Protein AF-R9M121-F1 (afdb_monomer_lite)

Secondary structure (DSSP, 8-state):
-TTGGG-SHHHHHHHHHHHHHTTTB-TTT--BS-SSPPEEEES-TTS-HHHHTSGGGEEEE-HHHHHHHH-TTS--TTS-HHHHHHHHHHHHHH---TTHHHHHHHHHTS--

Structure (mmCIF, N/CA/C/O backbone):
data_AF-R9M121-F1
#
_entry.id   AF-R9M121-F1
#
loop_
_atom_site.group_PDB
_atom_site.id
_atom_site.type_symbol
_atom_site.label_atom_id
_atom_site.label_alt_id
_atom_site.label_comp_id
_atom_site.label_asym_id
_atom_site.label_entity_id
_atom_site.label_seq_id
_atom_site.pdbx_PDB_ins_code
_atom_site.Cartn_x
_atom_site.Cartn_y
_atom_site.Cartn_z
_atom_site.occupancy
_atom_site.B_iso_or_equiv
_atom_site.auth_seq_id
_atom_site.auth_comp_id
_atom_site.auth_asym_id
_atom_site.auth_atom_id
_atom_site.pdbx_PDB_model_num
ATOM 1 N N . GLY A 1 1 ? 16.659 2.895 2.669 1.00 56.56 1 GLY A N 1
ATOM 2 C CA . GLY A 1 1 ? 15.662 2.085 3.402 1.00 56.56 1 GLY A CA 1
ATOM 3 C C . GLY A 1 1 ? 15.790 0.610 3.051 1.00 56.56 1 GLY A C 1
ATOM 4 O O . GLY A 1 1 ? 16.483 0.282 2.093 1.00 56.56 1 GLY A O 1
ATOM 5 N N . LYS A 1 2 ? 15.108 -0.272 3.801 1.00 68.50 2 LYS A N 1
ATOM 6 C CA . LYS A 1 2 ? 15.176 -1.752 3.700 1.00 68.50 2 LYS A CA 1
ATOM 7 C C . LYS A 1 2 ? 15.057 -2.314 2.268 1.00 68.50 2 LYS A C 1
ATOM 9 O O . LYS A 1 2 ? 15.649 -3.340 1.967 1.00 68.50 2 LYS A O 1
ATOM 14 N N . TRP A 1 3 ? 14.349 -1.617 1.374 1.00 77.19 3 TRP A N 1
ATOM 15 C CA . TRP A 1 3 ? 14.051 -2.067 0.005 1.00 77.19 3 TRP A CA 1
ATOM 16 C C . TRP A 1 3 ? 14.804 -1.315 -1.103 1.00 77.19 3 TRP A C 1
ATOM 18 O O . TRP A 1 3 ? 14.377 -1.354 -2.253 1.00 77.19 3 TRP A O 1
ATOM 28 N N . ASN A 1 4 ? 15.907 -0.620 -0.792 1.00 79.38 4 ASN A N 1
ATOM 29 C CA . ASN A 1 4 ? 16.616 0.218 -1.773 1.00 79.38 4 ASN A CA 1
ATOM 30 C C . ASN A 1 4 ? 16.998 -0.535 -3.059 1.00 79.38 4 ASN A C 1
ATOM 32 O O . ASN A 1 4 ? 16.799 0.001 -4.142 1.00 79.38 4 ASN A O 1
ATOM 36 N N . LYS A 1 5 ? 17.449 -1.794 -2.958 1.00 85.12 5 LYS A N 1
ATOM 37 C CA . LYS A 1 5 ? 17.796 -2.626 -4.128 1.00 85.12 5 LYS A CA 1
ATOM 38 C C . LYS A 1 5 ? 16.602 -2.920 -5.049 1.00 85.12 5 LYS A C 1
ATOM 40 O O . LYS A 1 5 ? 16.793 -3.186 -6.228 1.00 85.12 5 LYS A O 1
ATOM 45 N N . LEU A 1 6 ? 15.375 -2.871 -4.523 1.00 89.19 6 LEU A N 1
ATOM 46 C CA . LEU A 1 6 ? 14.151 -3.108 -5.292 1.00 89.19 6 LEU A CA 1
ATOM 47 C C . LEU A 1 6 ? 13.573 -1.826 -5.898 1.00 89.19 6 LEU A C 1
ATOM 49 O O . LEU A 1 6 ? 12.669 -1.908 -6.726 1.00 89.19 6 LEU A O 1
ATOM 53 N N . ASN A 1 7 ? 14.057 -0.645 -5.510 1.00 91.75 7 ASN A N 1
ATOM 54 C CA . ASN A 1 7 ? 13.588 0.638 -6.037 1.00 91.75 7 ASN A CA 1
ATOM 55 C C . ASN A 1 7 ? 14.258 0.949 -7.385 1.00 91.75 7 ASN A C 1
ATOM 57 O O . ASN A 1 7 ? 14.956 1.945 -7.533 1.00 91.75 7 ASN A O 1
ATOM 61 N N . ASN A 1 8 ? 14.059 0.055 -8.350 1.00 94.38 8 ASN A N 1
ATOM 62 C CA . ASN A 1 8 ? 14.585 0.159 -9.706 1.00 94.38 8 ASN A CA 1
ATOM 63 C C . ASN A 1 8 ? 13.614 0.903 -10.641 1.00 94.38 8 ASN A C 1
ATOM 65 O O . ASN A 1 8 ? 12.528 1.320 -10.232 1.00 94.38 8 ASN A O 1
ATOM 69 N N . PHE A 1 9 ? 13.998 1.040 -11.913 1.00 96.12 9 PHE A N 1
ATOM 70 C CA . PHE A 1 9 ? 13.184 1.698 -12.938 1.00 96.12 9 PHE A CA 1
ATOM 71 C C . PHE A 1 9 ? 11.761 1.124 -13.032 1.00 96.12 9 PHE A C 1
ATOM 73 O O . PHE A 1 9 ? 10.795 1.885 -13.021 1.00 96.12 9 PHE A O 1
ATOM 80 N N . GLU A 1 10 ? 11.618 -0.209 -13.038 1.00 96.75 10 GLU A N 1
ATOM 81 C CA . GLU A 1 10 ? 10.303 -0.861 -13.086 1.00 96.75 10 GLU A CA 1
ATOM 82 C C . GLU A 1 10 ? 9.427 -0.439 -11.902 1.00 96.75 10 GLU A C 1
ATOM 84 O O . GLU A 1 10 ? 8.262 -0.099 -12.098 1.00 96.75 10 GLU A O 1
ATOM 89 N N . PHE A 1 11 ? 9.983 -0.402 -10.684 1.00 96.75 11 PHE A N 1
ATOM 90 C CA . PHE A 1 11 ? 9.241 0.088 -9.527 1.00 96.75 11 PHE A CA 1
ATOM 91 C C . PHE A 1 11 ? 8.774 1.522 -9.745 1.00 96.75 11 PHE A C 1
ATOM 93 O O . PHE A 1 11 ? 7.593 1.789 -9.570 1.00 96.75 11 PHE A O 1
ATOM 100 N N . ILE A 1 12 ? 9.668 2.435 -10.137 1.00 96.12 12 ILE A N 1
ATOM 101 C CA . ILE A 1 12 ? 9.337 3.857 -10.291 1.00 96.12 12 ILE A CA 1
ATOM 102 C C . ILE A 1 12 ? 8.222 4.066 -11.322 1.00 96.12 12 ILE A C 1
ATOM 104 O O . ILE A 1 12 ? 7.250 4.754 -11.009 1.00 96.12 12 ILE A O 1
AT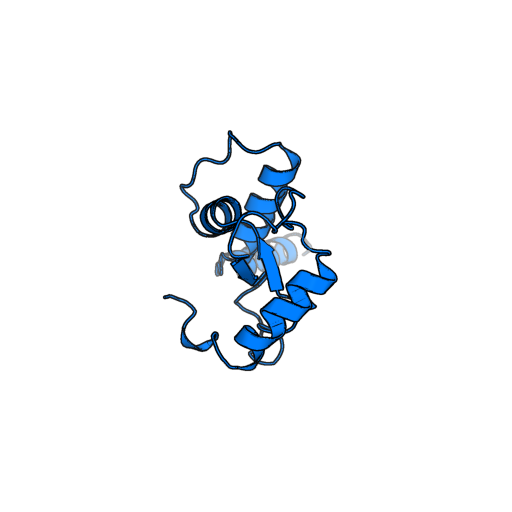OM 108 N N . MET A 1 13 ? 8.304 3.417 -12.485 1.00 97.06 13 MET A N 1
ATOM 109 C CA . MET A 1 13 ? 7.295 3.541 -13.542 1.00 97.06 13 MET A CA 1
ATOM 110 C C . MET A 1 13 ? 5.962 2.889 -13.157 1.00 97.06 13 MET A C 1
ATOM 112 O O . MET A 1 13 ? 4.895 3.483 -13.331 1.00 97.06 13 MET A O 1
ATOM 116 N N . ASN A 1 14 ? 5.996 1.698 -12.550 1.00 98.38 14 ASN A N 1
ATOM 117 C CA . ASN A 1 14 ? 4.783 0.959 -12.193 1.00 98.38 14 ASN A CA 1
ATOM 118 C C . ASN A 1 14 ? 3.965 1.598 -11.067 1.00 98.38 14 ASN A C 1
ATOM 120 O O . ASN A 1 14 ? 2.805 1.226 -10.886 1.00 98.38 14 ASN A O 1
ATOM 124 N N . ARG A 1 15 ? 4.498 2.601 -10.357 1.00 97.44 15 ARG A N 1
ATOM 125 C CA . ARG A 1 15 ? 3.733 3.393 -9.377 1.00 97.44 15 ARG A CA 1
ATOM 126 C C . ARG A 1 15 ? 2.552 4.120 -10.013 1.00 97.44 15 ARG A C 1
ATOM 128 O O . ARG A 1 15 ? 1.462 4.094 -9.447 1.00 97.44 15 ARG A O 1
ATOM 135 N N . ALA A 1 16 ? 2.761 4.748 -11.170 1.00 97.12 16 ALA A N 1
ATOM 136 C CA . ALA A 1 16 ? 1.708 5.480 -11.872 1.00 97.12 16 ALA A CA 1
ATOM 137 C C . ALA A 1 16 ? 0.654 4.517 -12.438 1.00 97.12 16 ALA A C 1
ATOM 139 O O . ALA A 1 16 ? -0.544 4.732 -12.271 1.00 97.12 16 ALA A O 1
ATOM 140 N N . TYR A 1 17 ? 1.091 3.390 -13.008 1.00 98.31 17 TYR A N 1
ATOM 141 C CA . TYR A 1 17 ? 0.182 2.347 -13.488 1.00 98.31 17 TYR A CA 1
ATOM 142 C C . TYR A 1 17 ? -0.654 1.726 -12.356 1.00 98.31 17 TYR A C 1
ATOM 144 O O . TYR A 1 17 ? -1.858 1.518 -12.515 1.00 98.31 17 TYR A O 1
ATOM 152 N N . ALA A 1 18 ? -0.049 1.482 -11.189 1.00 98.50 18 ALA A N 1
ATOM 153 C CA . ALA A 1 18 ? -0.759 1.023 -9.997 1.00 98.50 18 ALA A CA 1
ATOM 154 C C . ALA A 1 18 ? -1.811 2.040 -9.531 1.00 98.50 18 ALA A C 1
ATOM 156 O O . ALA A 1 18 ? -2.945 1.652 -9.252 1.00 98.50 18 ALA A O 1
ATOM 157 N N . LEU A 1 19 ? -1.466 3.330 -9.531 1.00 98.19 19 LEU A N 1
ATOM 158 C CA . LEU A 1 19 ? -2.375 4.416 -9.168 1.00 98.19 19 LEU A CA 1
ATOM 159 C C . LEU A 1 19 ? -3.580 4.514 -10.114 1.00 98.19 19 LEU A C 1
ATOM 161 O O . LEU A 1 19 ? -4.713 4.645 -9.644 1.00 98.19 19 LEU A O 1
ATOM 165 N N . ASN A 1 20 ? -3.349 4.394 -11.424 1.00 98.12 20 ASN A N 1
ATOM 166 C CA . ASN A 1 20 ? -4.410 4.399 -12.432 1.00 98.12 20 ASN A CA 1
ATOM 167 C C . ASN A 1 20 ? -5.365 3.214 -12.246 1.00 98.12 20 ASN A C 1
ATOM 169 O O . ASN A 1 20 ? -6.581 3.397 -12.191 1.00 98.12 20 ASN A O 1
ATOM 173 N N . ARG A 1 21 ? -4.831 2.000 -12.060 1.00 98.25 21 ARG A N 1
ATOM 174 C CA . ARG A 1 21 ? -5.640 0.807 -11.757 1.00 98.25 21 ARG A CA 1
ATOM 175 C C . ARG A 1 21 ? -6.417 0.965 -10.447 1.00 98.25 21 ARG A C 1
ATOM 177 O O . ARG A 1 21 ? -7.559 0.519 -10.344 1.00 98.25 21 ARG A O 1
ATOM 184 N N . ASP A 1 22 ? -5.816 1.604 -9.449 1.00 98.31 22 ASP A N 1
ATOM 185 C CA . ASP A 1 22 ? -6.449 1.891 -8.160 1.00 98.31 22 ASP A CA 1
ATOM 186 C C . ASP A 1 22 ? -7.458 3.050 -8.232 1.00 98.31 22 ASP A C 1
ATOM 188 O O . ASP A 1 22 ? -8.061 3.394 -7.217 1.00 98.31 22 ASP A O 1
ATOM 192 N N . LYS A 1 23 ? -7.688 3.619 -9.426 1.00 97.94 23 LYS A N 1
ATOM 193 C CA . LYS A 1 23 ? -8.679 4.667 -9.707 1.00 97.94 23 LYS A CA 1
ATOM 194 C C . LYS A 1 23 ? -8.507 5.891 -8.808 1.00 97.94 23 LYS A C 1
ATOM 196 O O . LYS A 1 23 ? -9.486 6.443 -8.310 1.00 97.94 23 LYS A O 1
ATOM 201 N N . LEU A 1 24 ? -7.252 6.280 -8.555 1.00 97.00 24 LEU A N 1
ATOM 202 C CA . LEU A 1 24 ? -6.895 7.376 -7.643 1.00 97.00 24 LEU A CA 1
ATOM 203 C C . LEU A 1 24 ? -7.456 7.192 -6.220 1.00 97.00 24 LEU A C 1
ATOM 205 O O . LEU A 1 24 ? -7.669 8.169 -5.499 1.00 97.00 24 LEU A O 1
ATOM 209 N N . LYS A 1 25 ? -7.699 5.949 -5.786 1.00 98.06 25 LYS A N 1
ATOM 210 C CA . LYS A 1 25 ? -8.168 5.628 -4.435 1.00 98.06 25 LYS A CA 1
ATOM 211 C C . LYS A 1 25 ? -7.098 4.922 -3.620 1.00 98.06 25 LYS A C 1
ATOM 213 O O . LYS A 1 25 ? -6.404 4.023 -4.089 1.00 98.06 25 LYS A O 1
ATOM 218 N N . CYS A 1 26 ? -7.022 5.281 -2.345 1.00 98.19 26 CYS A N 1
ATOM 219 C CA . CYS A 1 26 ? -6.205 4.575 -1.374 1.00 98.19 26 CYS A CA 1
ATOM 220 C C . CYS A 1 26 ? -6.726 3.150 -1.191 1.00 98.19 26 CYS A C 1
ATOM 222 O O . CYS A 1 26 ? -7.883 2.936 -0.823 1.00 98.19 26 CYS A O 1
ATOM 224 N N . ARG A 1 27 ? -5.864 2.152 -1.387 1.00 98.38 27 ARG A N 1
ATOM 225 C CA . ARG A 1 27 ? -6.267 0.744 -1.284 1.00 98.38 27 ARG A CA 1
ATOM 226 C C . ARG A 1 27 ? -6.557 0.284 0.140 1.00 98.38 27 ARG A C 1
ATOM 228 O O . ARG A 1 27 ? -7.253 -0.720 0.290 1.00 98.38 27 ARG A O 1
ATOM 235 N N . VAL A 1 28 ? -6.117 1.030 1.156 1.00 98.19 28 VAL A N 1
ATOM 236 C CA . VAL A 1 28 ? -6.500 0.830 2.564 1.00 98.19 28 VAL A CA 1
ATOM 237 C C . VAL A 1 28 ? -7.865 1.474 2.837 1.00 98.19 28 VAL A C 1
ATOM 239 O O . VAL A 1 28 ? -8.860 0.753 2.893 1.00 98.19 28 VAL A O 1
ATOM 242 N N . CYS A 1 29 ? -7.948 2.805 2.910 1.00 97.44 29 CYS A N 1
ATOM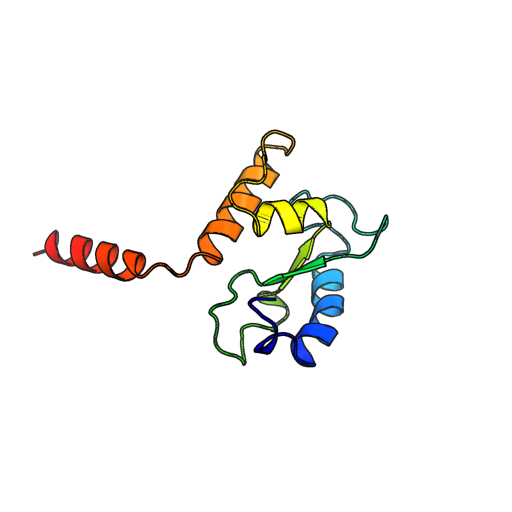 243 C CA . CYS A 1 29 ? -9.149 3.502 3.394 1.00 97.44 29 CYS A CA 1
ATOM 244 C C . CYS A 1 29 ? -10.186 3.872 2.317 1.00 97.44 29 CYS A C 1
ATOM 246 O O . CYS A 1 29 ? -11.254 4.365 2.647 1.00 97.44 29 CYS A O 1
ATOM 248 N N . GLY A 1 30 ? -9.898 3.701 1.022 1.00 97.06 30 GLY A N 1
ATOM 249 C CA . GLY A 1 30 ? -10.824 4.062 -0.066 1.00 97.06 30 GLY A CA 1
ATOM 250 C C . GLY A 1 30 ? -10.962 5.567 -0.349 1.00 97.06 30 GLY A C 1
ATOM 251 O O . GLY A 1 30 ? -11.676 5.957 -1.277 1.00 97.06 30 GLY A O 1
ATOM 252 N N . GLY A 1 31 ? -10.270 6.424 0.406 1.00 97.06 31 GLY A N 1
ATOM 253 C CA . GLY A 1 31 ? -10.234 7.869 0.167 1.00 97.06 31 GLY A CA 1
ATOM 254 C C . GLY A 1 31 ? -9.489 8.240 -1.121 1.00 97.06 31 GLY A C 1
ATOM 255 O O . GLY A 1 31 ? -8.639 7.487 -1.596 1.00 97.06 31 GLY A O 1
ATOM 256 N N . TRP A 1 32 ? -9.799 9.409 -1.681 1.00 98.00 32 TRP A N 1
ATOM 257 C CA . TRP A 1 32 ? -9.137 9.935 -2.880 1.00 98.00 32 TRP A CA 1
ATOM 258 C C . TRP A 1 32 ? -7.669 10.300 -2.618 1.00 98.00 32 TRP A C 1
ATOM 260 O O . TRP A 1 32 ? -7.340 10.874 -1.581 1.00 98.00 32 TRP A O 1
ATOM 270 N N . LEU A 1 33 ? -6.792 9.995 -3.573 1.00 97.06 33 LEU A N 1
ATOM 271 C CA . LEU A 1 33 ? -5.354 10.293 -3.565 1.00 97.06 33 LEU A CA 1
ATOM 272 C C . LEU A 1 33 ? -5.042 11.549 -4.391 1.00 97.06 33 LEU A C 1
ATOM 274 O O . LEU A 1 33 ? -4.152 11.543 -5.233 1.00 97.06 33 LEU A O 1
ATOM 278 N N . ILE A 1 34 ? -5.822 12.605 -4.163 1.00 92.56 34 ILE A N 1
ATOM 279 C CA . ILE A 1 34 ? -5.721 13.884 -4.886 1.00 92.56 34 ILE A CA 1
ATOM 280 C C . ILE A 1 34 ? -5.162 15.013 -4.015 1.00 92.56 34 ILE A C 1
ATOM 282 O O . ILE A 1 34 ? -4.629 15.983 -4.532 1.00 92.56 34 ILE A O 1
ATOM 286 N N . SER A 1 35 ? -5.256 14.884 -2.688 1.00 83.44 35 SER A N 1
ATOM 287 C CA . SER A 1 35 ? -4.869 15.923 -1.726 1.00 83.44 35 SER A CA 1
ATOM 288 C C . SER A 1 35 ? -3.383 15.910 -1.346 1.00 83.44 35 SER A C 1
ATOM 290 O O . SER A 1 35 ? -2.963 16.657 -0.468 1.00 83.44 35 SER A O 1
ATOM 292 N N . GLY A 1 36 ? -2.572 15.050 -1.965 1.00 87.19 36 GLY A N 1
ATOM 293 C CA . GLY A 1 36 ? -1.137 14.971 -1.708 1.00 87.19 36 GLY A CA 1
ATOM 294 C C . GLY A 1 36 ? -0.472 13.812 -2.441 1.00 87.19 36 GLY A C 1
ATOM 295 O O . GLY A 1 36 ? -1.141 13.012 -3.093 1.00 87.19 36 GLY A O 1
ATOM 296 N N . THR A 1 37 ? 0.852 13.706 -2.306 1.00 93.88 37 THR A N 1
ATOM 297 C CA . THR A 1 37 ? 1.662 12.701 -3.008 1.00 93.88 37 THR A CA 1
ATOM 298 C C . THR A 1 37 ? 1.212 11.272 -2.679 1.00 93.88 37 THR A C 1
ATOM 300 O O . THR A 1 37 ? 1.314 10.851 -1.520 1.00 93.88 37 THR A O 1
ATOM 303 N N . PRO A 1 38 ? 0.765 10.482 -3.674 1.00 96.19 38 PRO A N 1
ATOM 304 C CA . PRO A 1 38 ? 0.428 9.081 -3.469 1.00 96.19 38 PRO A CA 1
ATOM 305 C C . PRO A 1 38 ? 1.677 8.243 -3.176 1.00 96.19 38 PRO A C 1
ATOM 307 O O . PRO A 1 38 ? 2.694 8.320 -3.875 1.00 96.19 38 PRO A O 1
ATOM 310 N N . TYR A 1 39 ? 1.586 7.385 -2.165 1.00 97.19 39 TYR A N 1
ATOM 311 C CA . TYR A 1 39 ? 2.633 6.428 -1.824 1.00 97.19 39 TYR A CA 1
ATOM 312 C C . TYR A 1 39 ? 2.323 5.086 -2.470 1.00 97.19 39 TYR A C 1
ATOM 314 O O . TYR A 1 39 ? 1.181 4.641 -2.457 1.00 97.19 39 TYR A O 1
ATOM 322 N N . ALA A 1 40 ? 3.339 4.422 -3.013 1.00 96.69 40 ALA A N 1
ATOM 323 C CA . ALA A 1 40 ? 3.201 3.059 -3.503 1.00 96.69 40 ALA A CA 1
ATOM 324 C C . ALA A 1 40 ? 3.807 2.080 -2.503 1.00 96.69 40 ALA A C 1
ATOM 326 O O . ALA A 1 40 ? 4.904 2.304 -1.987 1.00 96.69 40 ALA A O 1
ATOM 327 N N . HIS A 1 41 ? 3.105 0.983 -2.257 1.00 96.00 41 HIS A N 1
ATOM 328 C CA . HIS A 1 41 ? 3.527 -0.074 -1.348 1.00 96.00 41 HIS A CA 1
ATOM 329 C C . HIS A 1 41 ? 3.518 -1.427 -2.058 1.00 96.00 41 HIS A C 1
ATOM 331 O O . HIS A 1 41 ? 2.671 -1.663 -2.917 1.00 96.00 41 HIS A O 1
ATOM 337 N N . ARG A 1 42 ? 4.476 -2.297 -1.725 1.00 95.12 42 ARG A N 1
ATOM 338 C CA . ARG A 1 42 ? 4.544 -3.669 -2.244 1.00 95.12 42 ARG A CA 1
ATOM 339 C C . ARG A 1 42 ? 3.710 -4.574 -1.351 1.00 95.12 42 ARG A C 1
ATOM 341 O O . ARG A 1 42 ? 4.047 -4.734 -0.184 1.00 95.12 42 ARG A O 1
ATOM 348 N N . ILE A 1 43 ? 2.696 -5.217 -1.920 1.00 95.69 43 ILE A N 1
ATOM 349 C CA . ILE A 1 43 ? 1.829 -6.156 -1.203 1.00 95.69 43 ILE A CA 1
ATOM 350 C C . ILE A 1 43 ? 2.665 -7.293 -0.607 1.00 95.69 43 ILE A C 1
ATOM 352 O O . ILE A 1 43 ? 2.531 -7.590 0.574 1.00 95.69 43 ILE A O 1
ATOM 356 N N . ASN A 1 44 ? 3.521 -7.921 -1.417 1.00 93.75 44 ASN A N 1
ATOM 357 C CA . ASN A 1 44 ? 4.496 -8.907 -0.968 1.00 93.75 44 ASN A CA 1
ATOM 358 C C . ASN A 1 44 ? 5.897 -8.499 -1.464 1.00 93.75 44 ASN A C 1
ATOM 360 O O . ASN A 1 44 ? 6.198 -8.669 -2.650 1.00 93.75 44 ASN A O 1
ATOM 364 N N . PRO A 1 45 ? 6.765 -7.950 -0.598 1.00 91.56 45 PRO A N 1
ATOM 365 C CA . PRO A 1 45 ? 8.110 -7.531 -0.984 1.00 91.56 45 PRO A CA 1
ATOM 366 C C . PRO A 1 45 ? 9.084 -8.707 -1.173 1.00 91.56 45 PRO A C 1
ATOM 368 O O . PRO A 1 45 ? 10.213 -8.483 -1.595 1.00 91.56 45 PRO A O 1
ATOM 371 N N . ASN A 1 46 ? 8.655 -9.942 -0.892 1.00 90.75 46 ASN A N 1
ATOM 372 C CA . ASN A 1 46 ? 9.485 -11.152 -0.933 1.00 90.75 46 ASN A CA 1
ATOM 373 C C . ASN A 1 46 ? 9.325 -11.943 -2.236 1.00 90.75 46 ASN A C 1
ATOM 375 O O . ASN A 1 46 ? 9.829 -13.056 -2.362 1.00 90.75 46 ASN A O 1
ATOM 379 N N . LEU A 1 47 ? 8.586 -11.397 -3.203 1.00 92.25 47 LEU A N 1
ATOM 380 C CA . LEU A 1 47 ? 8.502 -11.985 -4.532 1.00 92.25 47 LEU A CA 1
ATOM 381 C C . LEU A 1 47 ? 9.857 -11.879 -5.262 1.00 92.25 47 LEU A C 1
ATOM 383 O O . LEU A 1 47 ? 10.634 -10.960 -4.990 1.00 92.25 47 LEU A O 1
ATOM 387 N N . PRO A 1 48 ? 10.130 -12.764 -6.238 1.00 94.00 48 PRO A N 1
ATOM 388 C CA . PRO A 1 48 ? 11.285 -12.631 -7.122 1.00 94.00 48 PRO A CA 1
ATOM 389 C C . PRO A 1 48 ? 11.298 -11.289 -7.868 1.00 94.00 48 PRO A C 1
ATOM 391 O O . PRO A 1 48 ? 10.245 -10.686 -8.097 1.00 94.00 48 PRO A O 1
ATOM 394 N N . LEU A 1 49 ? 12.481 -10.840 -8.304 1.00 92.19 49 LEU A N 1
ATOM 395 C CA . LEU A 1 49 ? 12.677 -9.517 -8.917 1.00 92.19 49 LEU A CA 1
ATOM 396 C C . LEU A 1 49 ? 11.729 -9.243 -10.098 1.00 92.19 49 LEU A C 1
ATOM 398 O O . LEU A 1 49 ? 11.165 -8.159 -10.189 1.00 92.19 49 LEU A O 1
ATOM 402 N N . ASN A 1 50 ? 11.481 -10.240 -10.949 1.00 94.19 50 ASN A N 1
ATOM 403 C CA . ASN A 1 50 ? 10.586 -10.134 -12.111 1.00 94.19 50 ASN A CA 1
ATOM 404 C C . ASN A 1 50 ? 9.081 -10.067 -11.764 1.00 94.19 50 ASN A C 1
ATOM 406 O O . ASN A 1 50 ? 8.241 -9.968 -12.664 1.00 94.19 50 ASN A O 1
ATOM 410 N N . LYS A 1 51 ? 8.728 -10.168 -10.478 1.00 96.88 51 LYS A N 1
ATOM 411 C CA . LYS A 1 51 ? 7.352 -10.151 -9.956 1.00 96.88 51 LYS A CA 1
ATOM 412 C C . LYS A 1 51 ? 7.131 -9.046 -8.92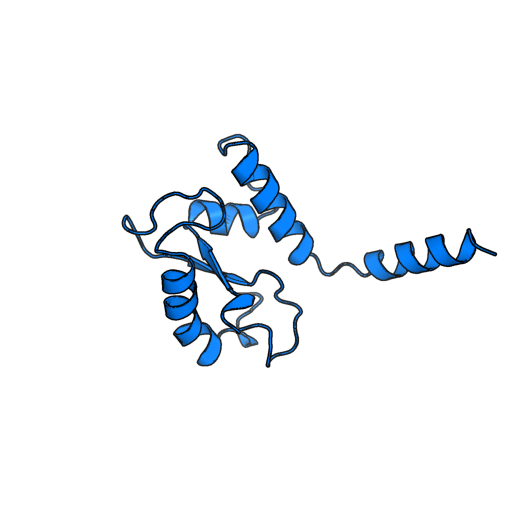3 1.00 96.88 51 LYS A C 1
ATOM 414 O O . LYS A 1 51 ? 6.050 -8.470 -8.862 1.00 96.88 51 LYS A O 1
ATOM 419 N N . VAL A 1 52 ? 8.142 -8.732 -8.117 1.00 95.94 52 VAL A N 1
ATOM 420 C CA . VAL A 1 52 ? 8.011 -7.874 -6.930 1.00 95.94 52 VAL A CA 1
ATOM 421 C C . VAL A 1 52 ? 7.613 -6.430 -7.238 1.00 95.94 52 VAL A C 1
ATOM 423 O O . VAL A 1 52 ? 6.912 -5.809 -6.440 1.00 95.94 52 VAL A O 1
ATOM 426 N N . ASN A 1 53 ? 7.996 -5.912 -8.405 1.00 97.62 53 ASN A N 1
ATOM 427 C CA . ASN A 1 53 ? 7.676 -4.553 -8.843 1.00 97.62 53 ASN A CA 1
ATOM 428 C C . ASN A 1 53 ? 6.587 -4.508 -9.926 1.00 97.62 53 ASN A C 1
ATOM 430 O O . ASN A 1 53 ? 6.321 -3.442 -10.484 1.00 97.62 53 ASN A O 1
ATOM 434 N N . ARG A 1 54 ? 5.932 -5.639 -10.222 1.00 98.12 54 ARG A N 1
ATOM 435 C CA . ARG A 1 54 ? 4.805 -5.682 -11.159 1.00 98.12 54 ARG A CA 1
ATOM 436 C C . ARG A 1 54 ? 3.613 -4.934 -10.588 1.00 98.12 54 ARG A C 1
ATOM 438 O O . ARG A 1 54 ? 3.370 -4.966 -9.383 1.00 98.12 54 ARG A O 1
ATOM 445 N N . VAL A 1 55 ? 2.834 -4.317 -11.476 1.00 98.25 55 VAL A N 1
ATOM 446 C CA . VAL A 1 55 ? 1.667 -3.502 -11.115 1.00 98.25 55 VAL A CA 1
ATOM 447 C C . VAL A 1 55 ? 0.769 -4.238 -10.124 1.00 98.25 55 VAL A C 1
ATOM 449 O O . VAL A 1 55 ? 0.473 -3.685 -9.072 1.00 98.25 55 VAL A O 1
ATOM 452 N N . ASN A 1 56 ? 0.407 -5.500 -10.379 1.00 97.44 56 ASN A N 1
ATOM 453 C CA . ASN A 1 56 ? -0.459 -6.312 -9.509 1.00 97.44 56 ASN A CA 1
ATOM 454 C C . ASN A 1 56 ? 0.067 -6.545 -8.074 1.00 97.44 56 ASN A C 1
ATOM 456 O O . ASN A 1 56 ? -0.734 -6.868 -7.201 1.00 97.44 56 ASN A O 1
ATOM 460 N N . ASN A 1 57 ? 1.364 -6.352 -7.813 1.00 98.00 57 ASN A N 1
ATOM 461 C CA . ASN A 1 57 ? 1.959 -6.420 -6.477 1.00 98.00 57 ASN A CA 1
ATOM 462 C C . ASN A 1 57 ? 2.155 -5.039 -5.831 1.00 98.00 57 ASN A C 1
ATOM 464 O O . ASN A 1 57 ? 2.637 -4.953 -4.705 1.00 98.00 57 ASN A O 1
ATOM 468 N N . LEU A 1 58 ? 1.805 -3.952 -6.515 1.00 98.06 58 LEU A N 1
ATOM 469 C CA . LEU A 1 58 ? 1.866 -2.596 -5.979 1.00 98.06 58 LEU A CA 1
ATOM 470 C C . LEU A 1 58 ? 0.469 -2.101 -5.617 1.00 98.06 58 LEU A C 1
ATOM 472 O O . LEU A 1 58 ? -0.493 -2.406 -6.318 1.00 98.06 58 LEU A O 1
ATOM 476 N N . VAL A 1 59 ? 0.359 -1.291 -4.568 1.00 98.19 59 VAL A N 1
ATOM 477 C CA . VAL A 1 59 ? -0.874 -0.588 -4.181 1.00 98.19 59 VAL A CA 1
ATOM 478 C C . VAL A 1 59 ? -0.601 0.873 -3.869 1.00 98.19 59 VAL A C 1
ATOM 480 O O . VAL A 1 59 ? 0.441 1.202 -3.300 1.00 98.19 59 VAL A O 1
ATOM 483 N N . SER A 1 60 ? -1.549 1.743 -4.204 1.00 98.44 60 SER A N 1
ATOM 484 C CA . SER A 1 60 ? -1.473 3.174 -3.911 1.00 98.44 60 SER A CA 1
ATOM 485 C C . SER A 1 60 ? -2.151 3.524 -2.584 1.00 98.44 60 SER A C 1
ATOM 487 O O . SER A 1 60 ? -3.273 3.094 -2.310 1.00 98.44 60 SER A O 1
ATOM 489 N N . LEU A 1 61 ? -1.471 4.310 -1.747 1.00 98.19 61 LEU A N 1
ATOM 490 C CA . LEU A 1 61 ? -1.839 4.618 -0.365 1.00 98.19 61 LEU A CA 1
ATOM 491 C C . LEU A 1 61 ? -1.631 6.103 -0.034 1.00 98.19 61 LEU A C 1
ATOM 493 O O . LEU A 1 61 ? -0.735 6.757 -0.569 1.00 98.19 61 LEU A O 1
ATOM 497 N N . HIS A 1 62 ? -2.405 6.624 0.924 1.00 97.88 62 HIS A N 1
ATOM 498 C CA . HIS A 1 62 ? -2.050 7.870 1.614 1.00 97.88 62 HIS A CA 1
ATOM 499 C C . HIS A 1 62 ? -0.811 7.655 2.483 1.00 97.88 62 HIS A C 1
ATOM 501 O O . HIS A 1 62 ? -0.597 6.548 2.980 1.00 97.88 62 HIS A O 1
ATOM 507 N N . LYS A 1 63 ? -0.078 8.734 2.789 1.00 96.44 63 LYS A N 1
ATOM 508 C CA . LYS A 1 63 ? 1.065 8.700 3.718 1.00 96.44 63 LYS A CA 1
ATOM 509 C C . LYS A 1 63 ? 0.720 8.012 5.045 1.00 96.44 63 LYS A C 1
ATOM 511 O O . LYS A 1 63 ? 1.420 7.089 5.443 1.00 96.44 63 LYS A O 1
ATOM 516 N N . LYS A 1 64 ? -0.403 8.381 5.678 1.00 96.44 64 LYS A N 1
ATOM 517 C CA . LYS A 1 64 ? -0.847 7.775 6.949 1.00 96.44 64 LYS A CA 1
ATOM 518 C C . LYS A 1 64 ? -1.096 6.266 6.847 1.00 96.44 64 LYS A C 1
ATOM 520 O O . LYS A 1 64 ? -0.697 5.516 7.724 1.00 96.44 64 LYS A O 1
ATOM 525 N N . CYS A 1 65 ? -1.701 5.809 5.747 1.00 97.69 65 CYS A N 1
ATOM 526 C CA . CYS A 1 65 ? -1.959 4.384 5.516 1.00 97.69 65 CYS A CA 1
ATOM 527 C C . CYS A 1 65 ? -0.654 3.629 5.243 1.00 97.69 65 CYS A C 1
ATOM 529 O O . CYS A 1 65 ? -0.470 2.519 5.723 1.00 97.69 65 CYS A O 1
ATOM 531 N N . PHE A 1 66 ? 0.262 4.238 4.485 1.00 96.88 66 PHE A N 1
ATOM 532 C CA . PHE A 1 66 ? 1.586 3.684 4.229 1.00 96.88 66 PHE A CA 1
ATOM 533 C C . PHE A 1 66 ? 2.400 3.532 5.521 1.00 96.88 66 PHE A C 1
ATOM 535 O O . PHE A 1 66 ? 3.048 2.505 5.709 1.00 96.88 66 PHE A O 1
ATOM 542 N N . MET A 1 67 ? 2.359 4.524 6.416 1.00 96.19 67 MET A N 1
ATOM 543 C CA . MET A 1 67 ? 3.008 4.445 7.729 1.00 96.19 67 MET A CA 1
ATOM 544 C C . MET A 1 67 ? 2.378 3.346 8.584 1.00 96.19 67 MET A C 1
ATOM 546 O O . MET A 1 67 ? 3.099 2.462 9.031 1.00 96.19 67 MET A O 1
ATOM 550 N N . ALA A 1 68 ? 1.045 3.320 8.690 1.00 97.50 68 ALA A N 1
ATOM 551 C CA . ALA A 1 68 ? 0.327 2.287 9.432 1.00 97.50 68 ALA A CA 1
ATOM 552 C C . ALA A 1 68 ? 0.666 0.864 8.956 1.00 97.50 68 ALA A C 1
ATOM 554 O O . ALA A 1 68 ? 0.840 -0.041 9.763 1.00 97.50 68 ALA A O 1
ATOM 555 N N . VAL A 1 69 ? 0.816 0.648 7.646 1.00 96.75 69 VAL A N 1
ATOM 556 C CA . VAL A 1 69 ? 1.204 -0.665 7.107 1.00 96.75 69 VAL A CA 1
ATOM 557 C C . VAL A 1 69 ? 2.651 -1.041 7.448 1.00 96.75 69 VAL A C 1
ATOM 559 O O . VAL A 1 69 ? 2.917 -2.213 7.692 1.00 96.75 69 VAL A O 1
ATOM 562 N N . ASN A 1 70 ? 3.596 -0.097 7.446 1.00 93.50 70 ASN A N 1
ATOM 563 C CA . ASN A 1 70 ? 5.020 -0.415 7.621 1.00 93.50 70 ASN A CA 1
ATOM 564 C C . ASN A 1 70 ? 5.497 -0.414 9.076 1.00 93.50 70 ASN A C 1
ATOM 566 O O . ASN A 1 70 ? 6.531 -1.014 9.360 1.00 93.50 70 ASN A O 1
ATOM 570 N N . ASP A 1 71 ? 4.784 0.267 9.966 1.00 93.81 71 ASP A N 1
ATOM 571 C CA . ASP A 1 71 ? 5.112 0.341 11.383 1.00 93.81 71 ASP A CA 1
ATOM 572 C C . ASP A 1 71 ? 4.113 -0.514 12.184 1.00 93.81 71 ASP A C 1
ATOM 574 O O . ASP A 1 71 ? 2.929 -0.165 12.233 1.00 93.81 71 ASP A O 1
ATOM 578 N N . PRO A 1 72 ? 4.545 -1.645 12.781 1.00 91.12 72 PRO A N 1
ATOM 579 C CA . PRO A 1 72 ? 3.670 -2.512 13.567 1.00 91.12 72 PRO A CA 1
ATOM 580 C C . PRO A 1 72 ? 3.138 -1.835 14.838 1.00 91.12 72 PRO A C 1
ATOM 582 O O . PRO A 1 72 ? 2.062 -2.212 15.294 1.00 91.12 72 PRO A O 1
ATOM 585 N N . ASN A 1 73 ? 3.843 -0.826 15.360 1.00 94.12 73 ASN A N 1
ATOM 586 C CA . ASN A 1 73 ? 3.476 -0.101 16.578 1.00 94.12 73 ASN A CA 1
ATOM 587 C C . ASN A 1 73 ? 2.580 1.112 16.299 1.00 94.12 73 ASN A C 1
ATOM 589 O O . ASN A 1 73 ? 2.124 1.770 17.230 1.00 94.12 73 ASN A O 1
ATOM 593 N N . TYR A 1 74 ? 2.325 1.425 15.026 1.00 96.25 74 TYR A N 1
ATOM 594 C CA . TYR A 1 74 ? 1.430 2.512 14.657 1.00 96.25 74 TYR A CA 1
ATOM 595 C C . TYR A 1 74 ? 0.006 2.184 15.114 1.00 96.25 74 TYR A C 1
ATOM 597 O O . TYR A 1 74 ? -0.540 1.155 14.695 1.00 96.25 74 TYR A O 1
ATOM 605 N N . ASP A 1 75 ? -0.581 3.062 15.932 1.00 96.38 75 ASP A N 1
ATOM 606 C CA . ASP A 1 75 ? -1.976 2.955 16.364 1.00 96.38 75 ASP A CA 1
ATOM 607 C C . ASP A 1 75 ? -2.899 3.000 15.143 1.00 96.38 75 ASP A C 1
ATOM 609 O O . ASP A 1 75 ? -2.748 3.854 14.264 1.00 96.38 75 ASP A O 1
ATOM 613 N N . ILE A 1 76 ? -3.817 2.038 15.063 1.00 97.81 76 ILE A N 1
ATOM 614 C CA . ILE A 1 76 ? -4.777 1.915 13.965 1.00 97.81 76 ILE A CA 1
ATOM 615 C C . ILE A 1 76 ? -6.229 2.087 14.417 1.00 97.81 76 ILE A C 1
ATOM 617 O O . ILE A 1 76 ? -7.124 1.996 13.577 1.00 97.81 76 ILE A O 1
ATOM 621 N N . ASN A 1 77 ? -6.481 2.372 15.696 1.00 97.06 77 ASN A N 1
ATOM 622 C CA . ASN A 1 77 ? -7.836 2.520 16.234 1.00 97.06 77 ASN A CA 1
ATOM 623 C C . ASN A 1 77 ? -8.602 3.696 15.604 1.00 97.06 77 ASN A C 1
ATOM 625 O O . ASN A 1 77 ? -9.825 3.665 15.512 1.00 97.06 77 ASN A O 1
ATOM 629 N N . GLN A 1 78 ? -7.892 4.703 15.090 1.00 94.75 78 GLN A N 1
ATOM 630 C CA . GLN A 1 78 ? -8.455 5.838 14.353 1.00 94.75 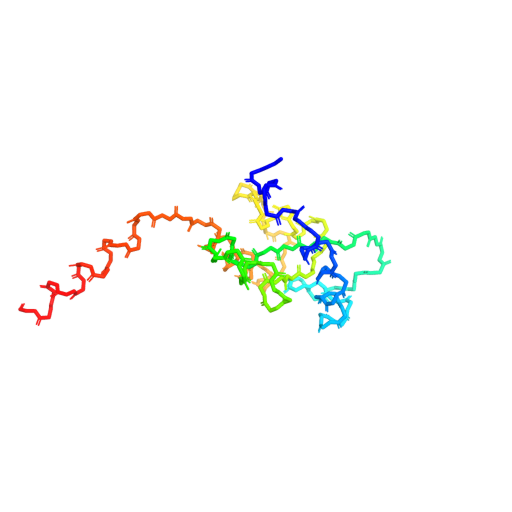78 GLN A CA 1
ATOM 631 C C . GLN A 1 78 ? -8.908 5.505 12.920 1.00 94.75 78 GLN A C 1
ATOM 633 O O . GLN A 1 78 ? -9.441 6.371 12.222 1.00 94.75 78 GLN A O 1
ATOM 638 N N . PHE A 1 79 ? -8.649 4.291 12.429 1.00 97.38 79 PHE A N 1
ATOM 639 C CA . PHE A 1 79 ? -9.157 3.819 11.142 1.00 97.38 79 PHE A CA 1
ATOM 640 C C . PHE A 1 79 ? -10.468 3.058 11.335 1.00 97.38 79 PHE A C 1
ATOM 642 O O . PHE A 1 79 ? -10.666 2.403 12.352 1.00 97.38 79 PHE A O 1
ATOM 649 N N . ASP A 1 80 ? -11.340 3.075 10.325 1.00 97.44 80 ASP A N 1
ATOM 650 C CA . ASP A 1 80 ? -12.496 2.179 10.313 1.00 97.44 80 ASP A CA 1
ATOM 651 C C . ASP A 1 80 ? -12.062 0.698 10.294 1.00 97.44 80 ASP A C 1
ATOM 653 O O . ASP A 1 80 ? -10.965 0.350 9.843 1.00 97.44 80 ASP A O 1
ATOM 657 N N . VAL A 1 81 ? -12.948 -0.193 10.748 1.00 97.94 81 VAL A N 1
ATOM 658 C CA . VAL A 1 81 ? -12.679 -1.639 10.873 1.00 97.94 81 VAL A CA 1
ATOM 659 C C . VAL A 1 81 ? -12.204 -2.261 9.551 1.00 97.94 81 VAL A C 1
ATOM 661 O O . VAL A 1 81 ? -11.324 -3.125 9.527 1.00 97.94 81 VAL A O 1
ATOM 664 N N . LYS A 1 82 ? -12.729 -1.801 8.410 1.00 98.12 82 LYS A N 1
ATOM 665 C CA . LYS A 1 82 ? -12.352 -2.322 7.088 1.00 98.12 82 LYS A CA 1
ATOM 666 C C . LYS A 1 82 ? -10.923 -1.925 6.718 1.00 98.12 82 LYS A C 1
ATOM 668 O O . LYS A 1 82 ? -10.192 -2.725 6.130 1.00 98.12 82 LYS A O 1
ATOM 673 N N . ALA A 1 83 ? -10.519 -0.701 7.034 1.00 98.31 83 ALA A N 1
ATOM 674 C CA . ALA A 1 83 ? -9.167 -0.210 6.847 1.00 98.31 83 ALA A CA 1
ATOM 675 C C . ALA A 1 83 ? -8.187 -0.895 7.809 1.00 98.31 83 ALA A C 1
ATOM 677 O O . ALA A 1 83 ? -7.119 -1.307 7.352 1.00 98.31 83 ALA A O 1
ATOM 678 N N . GLN A 1 84 ? -8.566 -1.105 9.075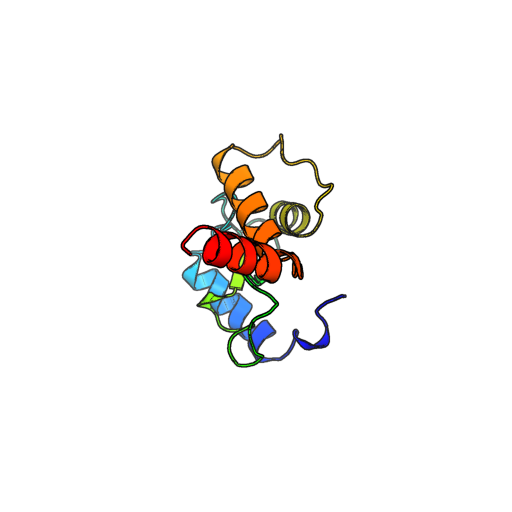 1.00 98.50 84 GLN A N 1
ATOM 679 C CA . GLN A 1 84 ? -7.771 -1.868 10.046 1.00 98.50 84 GLN A CA 1
ATOM 680 C C . GLN A 1 84 ? -7.459 -3.280 9.528 1.00 98.50 84 GLN A C 1
ATOM 682 O O . GLN A 1 84 ? -6.288 -3.646 9.411 1.00 98.50 84 GLN A O 1
ATOM 687 N N . ASN A 1 85 ? -8.477 -4.028 9.086 1.00 98.12 85 ASN A N 1
ATOM 688 C CA . ASN A 1 85 ? -8.306 -5.381 8.539 1.00 98.12 85 ASN A CA 1
ATOM 689 C C . ASN A 1 85 ? -7.348 -5.419 7.339 1.00 98.12 85 ASN A C 1
ATOM 691 O O . ASN A 1 85 ? -6.521 -6.322 7.211 1.00 98.12 85 ASN A O 1
ATOM 695 N N . LYS A 1 86 ? -7.409 -4.414 6.457 1.00 98.00 86 LYS A N 1
ATOM 696 C CA . LYS A 1 86 ? -6.470 -4.308 5.332 1.00 98.00 86 LYS A CA 1
ATOM 697 C C . LYS A 1 86 ? -5.050 -3.982 5.780 1.00 98.00 86 LYS A C 1
ATOM 699 O O . LYS A 1 86 ? -4.113 -4.514 5.191 1.00 98.00 86 LYS A O 1
ATOM 704 N N . ILE A 1 87 ? -4.876 -3.107 6.773 1.00 98.00 87 ILE A N 1
ATOM 705 C CA . ILE A 1 87 ? -3.555 -2.783 7.327 1.00 98.00 87 ILE A CA 1
ATOM 706 C C . ILE A 1 87 ? -2.914 -4.049 7.896 1.00 98.00 87 ILE A C 1
ATOM 708 O O . ILE A 1 87 ? -1.784 -4.365 7.526 1.00 98.00 87 ILE A O 1
ATOM 712 N N . ILE A 1 88 ? -3.656 -4.801 8.711 1.00 96.62 88 ILE A N 1
ATOM 713 C CA . ILE A 1 88 ? -3.211 -6.077 9.285 1.00 96.62 88 ILE A CA 1
ATOM 714 C C . ILE A 1 88 ? -2.843 -7.063 8.169 1.00 96.62 88 ILE A C 1
ATOM 716 O O . ILE A 1 88 ? -1.715 -7.551 8.132 1.00 96.62 88 ILE A O 1
ATOM 720 N N . GLY A 1 89 ? -3.720 -7.258 7.179 1.00 95.62 89 GLY A N 1
ATOM 721 C CA . G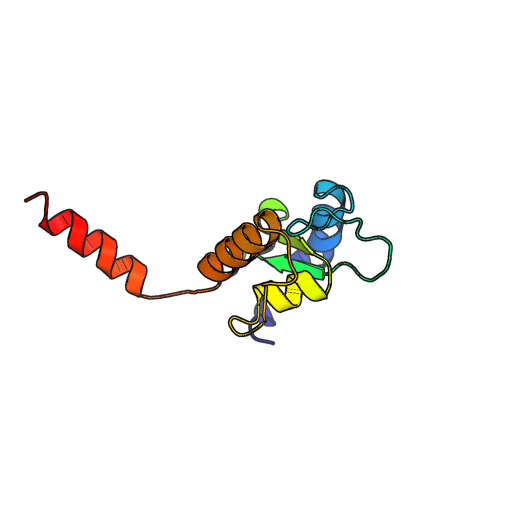LY A 1 89 ? -3.454 -8.172 6.064 1.00 95.62 89 GLY A CA 1
ATOM 722 C C . GLY A 1 89 ? -2.257 -7.779 5.184 1.00 95.62 89 GLY A C 1
ATOM 723 O O . GLY A 1 89 ? -1.635 -8.645 4.566 1.00 95.62 89 GLY A O 1
ATOM 724 N N . TYR A 1 90 ? -1.895 -6.493 5.103 1.00 95.75 90 TYR A N 1
ATOM 725 C CA . TYR A 1 90 ? -0.635 -6.082 4.473 1.00 95.75 90 TYR A CA 1
ATOM 726 C C . TYR A 1 90 ? 0.569 -6.321 5.389 1.00 95.75 90 TYR A C 1
ATOM 728 O O . TYR A 1 90 ? 1.582 -6.825 4.905 1.00 95.75 90 TYR A O 1
ATOM 736 N N . ARG A 1 91 ? 0.467 -6.018 6.692 1.00 94.81 91 ARG A N 1
ATOM 737 C CA . ARG A 1 91 ? 1.530 -6.274 7.683 1.00 94.81 91 ARG A CA 1
ATOM 738 C C . ARG A 1 91 ? 1.936 -7.749 7.693 1.00 94.81 91 ARG A C 1
ATOM 740 O O . ARG A 1 91 ? 3.123 -8.047 7.603 1.00 94.81 91 ARG A O 1
ATOM 747 N N . GLU A 1 92 ? 0.973 -8.667 7.685 1.00 92.69 92 GLU A N 1
ATOM 748 C CA . GLU A 1 92 ? 1.222 -10.118 7.633 1.00 92.69 92 GLU A CA 1
ATOM 749 C C . GLU A 1 92 ? 2.070 -10.547 6.427 1.00 92.69 92 GLU A C 1
ATOM 751 O O . GLU A 1 92 ? 2.865 -11.479 6.521 1.00 92.69 92 GLU A O 1
ATOM 756 N N . LYS A 1 93 ? 1.943 -9.856 5.287 1.00 90.12 93 LYS A N 1
ATOM 757 C CA . LYS A 1 93 ? 2.726 -10.143 4.073 1.00 90.12 93 LYS A CA 1
ATOM 758 C C . LYS A 1 93 ? 4.121 -9.516 4.093 1.00 90.12 93 LYS A C 1
ATOM 760 O O . LYS A 1 93 ? 4.982 -9.934 3.318 1.00 90.12 93 LYS A O 1
ATOM 765 N N . LEU A 1 94 ? 4.349 -8.519 4.951 1.00 86.19 94 LEU A N 1
ATOM 766 C CA . LEU A 1 94 ? 5.668 -7.919 5.173 1.00 86.19 94 LEU A CA 1
ATOM 767 C C . LEU A 1 94 ? 6.553 -8.785 6.069 1.00 86.19 94 LEU A C 1
ATOM 769 O O . LEU A 1 94 ? 7.781 -8.736 5.943 1.00 86.19 94 LEU A O 1
ATOM 773 N N . VAL A 1 95 ? 5.943 -9.559 6.966 1.00 76.25 95 VAL A N 1
ATOM 774 C CA . VAL A 1 95 ? 6.654 -10.491 7.836 1.00 76.25 95 VAL A CA 1
ATOM 775 C C . VAL A 1 95 ? 7.121 -11.682 6.996 1.00 76.25 95 VAL A C 1
ATOM 777 O O . VAL A 1 95 ? 6.347 -12.549 6.602 1.00 76.25 95 VAL A O 1
ATOM 780 N N . ILE A 1 96 ? 8.426 -11.732 6.729 1.00 64.25 96 ILE A N 1
ATOM 781 C CA . ILE A 1 96 ? 9.110 -12.994 6.449 1.00 64.25 96 ILE A CA 1
ATOM 782 C C . ILE A 1 96 ? 9.303 -13.634 7.813 1.00 64.25 96 ILE A C 1
ATOM 784 O O . ILE A 1 96 ? 10.143 -13.176 8.586 1.00 64.25 96 ILE A O 1
ATOM 788 N N . SER A 1 97 ? 8.542 -14.660 8.147 1.00 42.25 97 SER A N 1
ATOM 789 C CA . SER A 1 97 ? 8.903 -15.483 9.287 1.00 42.25 97 SER A CA 1
ATOM 790 C C . SER A 1 97 ? 9.123 -16.909 8.822 1.00 42.25 97 SER A C 1
ATOM 792 O O . SER A 1 97 ? 8.277 -17.535 8.180 1.00 42.25 97 SER A O 1
ATOM 794 N N . HIS A 1 98 ? 10.270 -17.446 9.226 1.00 42.41 98 HIS A N 1
ATOM 795 C CA . HIS A 1 98 ? 10.575 -18.872 9.214 1.00 42.41 98 HIS A CA 1
ATOM 796 C C . HIS A 1 98 ? 9.493 -19.723 9.922 1.00 42.41 98 HIS A C 1
ATOM 798 O O . HIS A 1 98 ? 9.505 -20.942 9.808 1.00 42.41 98 HIS A O 1
ATOM 804 N N . THR A 1 99 ? 8.508 -19.115 10.599 1.00 42.16 99 THR A N 1
ATOM 805 C CA . THR A 1 99 ? 7.371 -19.809 11.218 1.00 42.16 99 THR A CA 1
ATOM 806 C C . THR A 1 99 ? 6.322 -20.339 10.239 1.00 42.16 99 THR A C 1
ATOM 808 O O . THR A 1 99 ? 5.573 -21.232 10.632 1.00 42.16 99 THR A O 1
ATOM 811 N N . ARG A 1 100 ? 6.281 -19.914 8.962 1.00 44.22 100 ARG A N 1
ATOM 812 C CA . ARG A 1 100 ? 5.414 -20.592 7.971 1.00 44.22 100 ARG A CA 1
ATOM 813 C C . ARG A 1 100 ? 5.850 -22.033 7.682 1.00 44.22 100 ARG A C 1
ATOM 815 O O . ARG A 1 100 ? 4.989 -22.869 7.433 1.00 44.22 100 ARG A O 1
ATOM 822 N N . ASN A 1 101 ? 7.141 -22.344 7.811 1.00 37.31 101 ASN A N 1
ATOM 823 C CA . ASN A 1 101 ? 7.645 -23.708 7.611 1.00 37.31 101 ASN A CA 1
ATOM 824 C C . ASN A 1 101 ? 7.317 -24.652 8.782 1.00 37.31 101 ASN A C 1
ATOM 826 O O . ASN A 1 101 ? 7.340 -25.865 8.603 1.00 37.31 101 ASN A O 1
ATOM 830 N N . ASN A 1 102 ? 6.969 -24.126 9.964 1.00 41.69 102 ASN A N 1
ATOM 831 C CA . ASN A 1 102 ? 6.621 -24.965 11.116 1.00 41.69 102 ASN A CA 1
ATOM 832 C C . ASN A 1 102 ? 5.133 -25.340 11.169 1.00 41.69 102 ASN A C 1
ATOM 834 O O . ASN A 1 102 ? 4.803 -26.381 11.730 1.00 41.69 102 ASN A O 1
ATOM 838 N N . GLN A 1 103 ? 4.225 -24.548 10.584 1.00 44.72 103 GLN A N 1
ATOM 839 C CA . GLN A 1 103 ? 2.798 -24.904 10.564 1.00 44.72 103 GLN A CA 1
ATOM 840 C C . GLN A 1 103 ? 2.467 -25.990 9.529 1.00 44.72 103 GLN A C 1
ATOM 842 O O . GLN A 1 103 ? 1.657 -26.863 9.834 1.00 44.72 103 GLN A O 1
ATOM 847 N N . SER A 1 104 ? 3.125 -26.008 8.361 1.00 49.53 104 SER A N 1
ATOM 848 C CA . SER A 1 104 ? 2.953 -27.107 7.395 1.00 49.53 104 SER A CA 1
ATOM 849 C C . SER A 1 104 ? 3.494 -28.431 7.949 1.00 49.53 104 SER A C 1
ATOM 851 O O . SER A 1 104 ? 2.809 -29.448 7.884 1.00 49.53 104 SER A O 1
ATOM 853 N N . ALA A 1 105 ? 4.656 -28.398 8.613 1.00 46.84 105 ALA A N 1
ATOM 854 C CA . ALA A 1 105 ? 5.261 -29.570 9.249 1.00 46.84 105 ALA A CA 1
ATOM 855 C C . ALA A 1 105 ? 4.450 -30.120 10.443 1.00 46.84 105 ALA A C 1
ATOM 857 O O . ALA A 1 105 ? 4.549 -31.305 10.761 1.00 46.84 105 ALA A O 1
ATOM 858 N N . LEU A 1 106 ? 3.651 -29.284 11.118 1.00 46.62 106 LEU A N 1
ATOM 859 C CA . LEU A 1 106 ? 2.750 -29.708 12.200 1.00 46.62 106 LEU A CA 1
ATOM 860 C C . LEU A 1 106 ? 1.424 -30.285 11.679 1.00 46.62 106 LEU A C 1
ATOM 862 O O . LEU A 1 106 ? 0.863 -31.170 12.323 1.00 46.62 106 LEU A O 1
ATOM 866 N N . MET A 1 107 ? 0.927 -29.821 10.526 1.00 51.09 107 MET A N 1
ATOM 867 C CA . MET A 1 107 ? -0.267 -30.394 9.890 1.00 51.09 107 MET A CA 1
ATOM 868 C C . MET A 1 107 ? 0.016 -31.766 9.263 1.00 51.09 107 MET A C 1
ATOM 870 O O . MET A 1 107 ? -0.784 -32.677 9.446 1.00 51.09 107 MET A O 1
ATOM 874 N N . GLU A 1 108 ? 1.173 -31.967 8.624 1.00 48.91 108 GLU A N 1
ATOM 875 C CA . GLU A 1 108 ? 1.554 -33.271 8.045 1.00 48.91 108 GLU A CA 1
ATOM 876 C C . GLU A 1 108 ? 1.753 -34.378 9.098 1.00 48.91 108 GLU A C 1
ATOM 878 O O . GLU A 1 108 ? 1.556 -35.553 8.799 1.00 48.91 108 GLU A O 1
ATOM 883 N N . ARG A 1 109 ? 2.087 -34.024 10.348 1.00 48.31 109 ARG A N 1
ATOM 884 C CA . ARG A 1 109 ? 2.210 -34.982 11.466 1.00 48.31 109 ARG A CA 1
ATOM 885 C C . ARG A 1 109 ? 0.880 -35.373 12.114 1.00 48.31 109 ARG A C 1
ATOM 887 O O . ARG A 1 109 ? 0.864 -36.323 12.880 1.00 48.31 109 ARG A O 1
ATOM 894 N N . ARG A 1 110 ? -0.211 -34.645 11.853 1.00 49.72 110 ARG A N 1
ATOM 895 C CA . ARG A 1 110 ? -1.559 -34.964 12.372 1.00 49.72 110 ARG A CA 1
ATOM 896 C C . ARG A 1 110 ? -2.390 -35.831 11.424 1.00 49.72 110 ARG A C 1
ATOM 898 O O . ARG A 1 110 ? -3.475 -36.251 11.801 1.00 49.72 110 ARG A O 1
ATOM 905 N N . VAL A 1 111 ? -1.902 -36.053 10.204 1.00 52.06 111 VAL A N 1
ATOM 906 C CA . VAL A 1 111 ? -2.566 -36.851 9.156 1.00 52.06 111 VAL A CA 1
ATOM 907 C C . VAL A 1 111 ? -1.866 -38.211 8.965 1.00 52.06 111 VAL A C 1
ATOM 909 O O . VAL A 1 111 ? -2.201 -38.960 8.055 1.00 52.06 111 VAL A O 1
ATOM 912 N N . ARG A 1 112 ? -0.899 -38.548 9.828 1.00 47.25 112 ARG A N 1
ATOM 913 C CA . ARG A 1 112 ? -0.294 -39.883 9.925 1.00 47.25 112 ARG A CA 1
ATOM 914 C C . ARG A 1 112 ? -0.715 -40.554 11.218 1.00 47.25 112 ARG A C 1
ATOM 916 O O . ARG A 1 112 ? -0.770 -39.827 12.235 1.00 47.25 112 ARG A O 1
#

Sequence (112 aa):
GKWNKLNNFEFIMNRAYALNRDKLKCRVCGGWLISGTPYAHRINPNLPLNKVNRVNNLVSLHKKCFMAVNDPNYDINQFDVKAQNKIIGYREKLVISHTRNNQSALMERRVR

Foldseek 3Di:
DVCPVLCDPLLVVLLVVLCVVLVQAAPQQRDGVPPDDWDKDFLACPDPSVPRSHSVRIHTHDPLLVCLLVDVPDDDPPGPPRSVVVSVSSNVNHDPDPCVVVVVVVVVVVVD

pLDDT: mean 87.32, std 18.2, range [37.31, 98.5]

Radius of gyration: 16.05 Å; chains: 1; bounding box: 30×56×30 Å